Protein AF-A0A4R6BSB8-F1 (afdb_monomer_lite)

Structure (mmCIF, N/CA/C/O backbone):
data_AF-A0A4R6BSB8-F1
#
_entry.id   AF-A0A4R6BSB8-F1
#
loop_
_atom_site.group_PDB
_atom_site.id
_atom_site.type_symbol
_atom_site.label_atom_id
_atom_site.label_alt_id
_atom_site.label_comp_id
_atom_site.label_asym_id
_atom_site.label_entity_id
_atom_site.label_seq_id
_atom_site.pdbx_PDB_ins_code
_atom_site.Cartn_x
_atom_site.Cartn_y
_atom_site.Cartn_z
_atom_site.occupancy
_atom_site.B_iso_or_equiv
_atom_site.auth_seq_id
_atom_site.auth_comp_id
_atom_site.auth_asym_id
_atom_site.auth_atom_id
_atom_site.pdbx_PDB_model_num
ATOM 1 N N . MET A 1 1 ? 9.872 -9.473 -17.776 1.00 53.91 1 MET A N 1
ATOM 2 C CA . MET A 1 1 ? 9.528 -9.246 -16.360 1.00 53.91 1 MET A CA 1
ATOM 3 C C . MET A 1 1 ? 10.491 -10.035 -15.503 1.00 53.91 1 MET A C 1
ATOM 5 O O . MET A 1 1 ? 10.719 -11.202 -15.794 1.00 53.91 1 MET A O 1
ATOM 9 N N . THR A 1 2 ? 11.091 -9.390 -14.511 1.00 65.50 2 THR A N 1
ATOM 10 C CA . THR A 1 2 ? 11.901 -10.048 -13.480 1.00 65.50 2 THR A CA 1
ATOM 11 C C . THR A 1 2 ? 11.009 -10.979 -12.659 1.00 65.50 2 THR A C 1
ATOM 13 O O . THR A 1 2 ? 9.893 -10.599 -12.296 1.00 65.50 2 THR A O 1
ATOM 16 N N . ASN A 1 3 ? 11.467 -12.207 -12.401 1.00 80.31 3 ASN A N 1
ATOM 17 C CA . ASN A 1 3 ? 10.706 -13.201 -11.632 1.00 80.31 3 ASN A CA 1
ATOM 18 C C . ASN A 1 3 ? 10.353 -12.679 -10.229 1.00 80.31 3 ASN A C 1
ATOM 20 O O . ASN A 1 3 ? 9.312 -13.022 -9.675 1.00 80.31 3 ASN A O 1
ATOM 24 N N . GLU A 1 4 ? 11.190 -11.802 -9.681 1.00 88.25 4 GLU A N 1
ATOM 25 C CA . GLU A 1 4 ? 11.044 -11.205 -8.359 1.00 88.25 4 GLU A CA 1
ATOM 26 C C . GLU A 1 4 ? 9.845 -10.253 -8.282 1.00 88.25 4 GLU A C 1
ATOM 28 O O . GLU A 1 4 ? 9.115 -10.270 -7.292 1.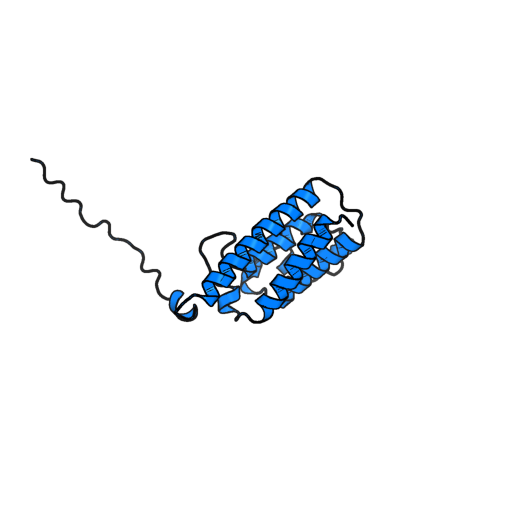00 88.25 4 GLU A O 1
ATOM 33 N N . TYR A 1 5 ? 9.592 -9.461 -9.332 1.00 90.31 5 TYR A N 1
ATOM 34 C CA . TYR A 1 5 ? 8.422 -8.581 -9.352 1.00 90.31 5 TYR A CA 1
ATOM 35 C C . TYR A 1 5 ? 7.121 -9.386 -9.430 1.00 90.31 5 TYR A C 1
ATOM 37 O O . TYR A 1 5 ? 6.155 -9.089 -8.732 1.00 90.31 5 TYR A O 1
ATOM 45 N N . LEU A 1 6 ? 7.097 -10.435 -10.258 1.00 91.25 6 LEU A N 1
ATOM 46 C CA . LEU A 1 6 ? 5.940 -11.330 -10.337 1.00 91.25 6 LEU A CA 1
ATOM 47 C C . LEU A 1 6 ? 5.659 -11.993 -8.988 1.00 91.25 6 LEU A C 1
ATOM 49 O O . LEU A 1 6 ? 4.501 -12.117 -8.596 1.00 91.25 6 LEU A O 1
ATOM 53 N N . TRP A 1 7 ? 6.708 -12.371 -8.258 1.00 93.75 7 TRP A N 1
ATOM 54 C CA . TRP A 1 7 ? 6.554 -12.922 -6.921 1.00 93.75 7 TRP A CA 1
ATOM 55 C C . TRP A 1 7 ? 5.946 -11.905 -5.953 1.00 93.75 7 TRP A C 1
ATOM 57 O O . TRP A 1 7 ? 4.894 -12.181 -5.378 1.00 93.75 7 TRP A O 1
ATOM 67 N N . VAL A 1 8 ? 6.540 -10.717 -5.809 1.00 95.44 8 VAL A N 1
ATOM 68 C CA . VAL A 1 8 ? 6.024 -9.728 -4.849 1.00 95.44 8 VAL A CA 1
ATOM 69 C C . VAL A 1 8 ? 4.608 -9.265 -5.201 1.00 95.44 8 VAL A C 1
ATOM 71 O O . VAL A 1 8 ? 3.775 -9.076 -4.315 1.00 95.44 8 VAL A O 1
ATOM 74 N N . ARG A 1 9 ? 4.293 -9.176 -6.499 1.00 95.62 9 ARG A N 1
ATOM 75 C CA . ARG A 1 9 ? 2.941 -8.908 -6.990 1.00 95.62 9 ARG A CA 1
ATOM 76 C C . ARG A 1 9 ? 1.951 -9.975 -6.523 1.00 95.62 9 ARG A C 1
ATOM 78 O O . ARG A 1 9 ? 0.880 -9.613 -6.047 1.00 95.62 9 ARG A O 1
ATOM 85 N N . ASN A 1 10 ? 2.290 -11.257 -6.655 1.00 96.38 10 ASN A N 1
ATOM 86 C CA . ASN A 1 10 ? 1.408 -12.345 -6.234 1.00 96.38 10 ASN A CA 1
ATOM 87 C C . ASN A 1 10 ? 1.153 -12.310 -4.719 1.00 96.38 10 ASN A C 1
ATOM 89 O O . ASN A 1 10 ? 0.008 -12.456 -4.297 1.00 96.38 10 ASN A O 1
ATOM 93 N N . GLU A 1 11 ? 2.188 -12.066 -3.908 1.00 97.56 11 GLU A N 1
ATOM 94 C CA . GLU A 1 11 ? 2.030 -11.900 -2.453 1.00 97.56 11 GLU A CA 1
ATOM 95 C C . GLU A 1 11 ? 1.108 -10.719 -2.125 1.00 97.56 11 GLU A C 1
ATOM 97 O O . GLU A 1 11 ? 0.197 -10.831 -1.302 1.00 97.56 11 GLU A O 1
ATOM 102 N N . ARG A 1 12 ? 1.287 -9.588 -2.819 1.00 97.88 12 ARG A N 1
ATOM 103 C CA . ARG A 1 12 ? 0.415 -8.424 -2.662 1.00 97.88 12 ARG A CA 1
ATOM 104 C C . ARG A 1 12 ? -1.030 -8.733 -3.048 1.00 97.88 12 ARG A C 1
ATOM 106 O O . ARG A 1 12 ? -1.931 -8.325 -2.327 1.00 97.88 12 ARG A O 1
ATOM 113 N N . GLU A 1 13 ? -1.276 -9.412 -4.165 1.00 97.50 13 GLU A N 1
ATOM 114 C CA . GLU A 1 13 ? -2.636 -9.749 -4.616 1.00 97.50 13 GLU A CA 1
ATOM 115 C C . GLU A 1 13 ? -3.353 -10.661 -3.607 1.00 97.50 13 GLU A C 1
ATOM 117 O O . GLU A 1 13 ? -4.512 -10.416 -3.262 1.00 97.50 13 GLU A O 1
ATOM 122 N N . GLN A 1 14 ? -2.645 -11.647 -3.049 1.00 96.56 14 GLN A N 1
ATOM 123 C CA . GLN A 1 14 ? -3.163 -12.467 -1.952 1.00 96.56 14 GLN A CA 1
ATOM 124 C C . GLN A 1 14 ? -3.483 -11.623 -0.716 1.00 96.56 14 GLN A C 1
ATOM 126 O O . GLN A 1 14 ? -4.558 -11.775 -0.135 1.00 96.56 14 GLN A O 1
ATOM 131 N N . LEU A 1 15 ? -2.595 -10.708 -0.326 1.00 96.94 15 LEU A N 1
ATOM 132 C CA . LEU A 1 15 ? -2.835 -9.816 0.803 1.00 96.94 15 LEU A CA 1
ATOM 133 C C . LEU A 1 15 ? -4.048 -8.902 0.564 1.00 96.94 15 LEU A C 1
ATOM 135 O O . LEU A 1 15 ? -4.924 -8.828 1.420 1.00 96.94 15 LEU A O 1
ATOM 139 N N . LEU A 1 16 ? -4.154 -8.265 -0.606 1.00 97.50 16 LEU A N 1
ATOM 140 C CA . LEU A 1 16 ? -5.287 -7.403 -0.964 1.00 97.50 16 LEU A CA 1
ATOM 141 C C . LEU A 1 16 ? -6.623 -8.154 -0.871 1.00 97.50 16 LEU A C 1
ATOM 143 O O . LEU A 1 16 ? -7.586 -7.608 -0.336 1.00 97.50 16 LEU A O 1
ATOM 147 N N . SER A 1 17 ? -6.672 -9.423 -1.290 1.00 95.94 17 SER A N 1
ATOM 148 C CA . SER A 1 17 ? -7.882 -10.247 -1.150 1.00 95.94 17 SER A CA 1
ATOM 149 C C . SER A 1 17 ? -8.306 -10.490 0.304 1.00 95.94 17 SER A C 1
ATOM 151 O O . SER A 1 17 ? -9.495 -10.623 0.577 1.00 95.94 17 SER A O 1
ATOM 153 N N . LYS A 1 18 ? -7.369 -10.507 1.261 1.00 93.38 18 LYS A N 1
ATOM 154 C CA . LYS A 1 18 ? -7.701 -10.584 2.694 1.00 93.38 18 LYS A CA 1
ATOM 155 C C . LYS A 1 18 ? -8.224 -9.238 3.195 1.00 93.38 18 LYS A C 1
ATOM 157 O O . LYS A 1 18 ? -9.188 -9.177 3.952 1.00 93.38 18 LYS A O 1
ATOM 162 N N . LEU A 1 19 ? -7.590 -8.157 2.743 1.00 95.44 19 LEU A N 1
ATOM 163 C CA . LEU A 1 19 ? -7.870 -6.792 3.183 1.00 95.44 19 LEU A CA 1
ATOM 164 C C . LEU A 1 19 ? -9.221 -6.2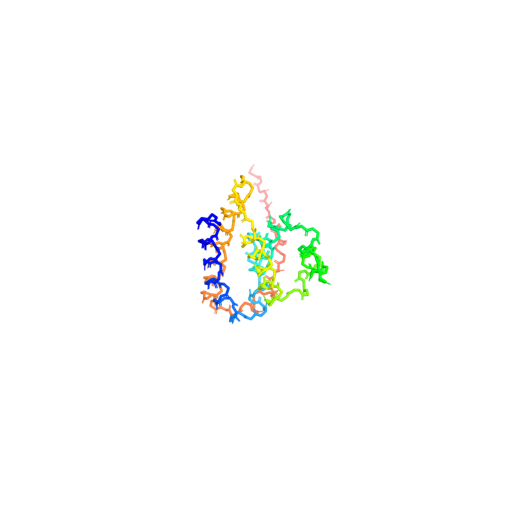49 2.709 1.00 95.44 19 LEU A C 1
ATOM 166 O O . LEU A 1 19 ? -9.772 -5.386 3.384 1.00 95.44 19 LEU A O 1
ATOM 170 N N . GLN A 1 20 ? -9.775 -6.767 1.608 1.00 94.88 20 GLN A N 1
ATOM 171 C CA . GLN A 1 20 ? -11.074 -6.332 1.069 1.00 94.88 20 GLN A CA 1
ATOM 172 C C . GLN A 1 20 ? -12.237 -6.461 2.074 1.00 94.88 20 GLN A C 1
ATOM 174 O O . GLN A 1 20 ? -13.285 -5.848 1.897 1.00 94.88 20 GLN A O 1
ATOM 179 N N . HIS A 1 21 ? -12.075 -7.298 3.103 1.00 90.94 21 HIS A N 1
ATOM 180 C CA . HIS A 1 21 ? -13.093 -7.557 4.120 1.00 90.94 21 HIS A CA 1
ATOM 181 C C . HIS A 1 21 ? -12.957 -6.673 5.363 1.00 90.94 21 HIS A C 1
ATOM 183 O O . HIS A 1 21 ? -13.824 -6.727 6.235 1.00 90.94 21 HIS A O 1
ATOM 189 N N . LEU A 1 22 ? -11.890 -5.876 5.464 1.00 92.75 22 LEU A N 1
ATOM 190 C CA . LEU A 1 22 ? -11.715 -4.952 6.577 1.00 92.75 22 LEU A CA 1
ATOM 191 C C . LEU A 1 22 ? -12.719 -3.804 6.486 1.00 92.75 22 LEU A C 1
ATOM 193 O O . LEU A 1 22 ? -12.988 -3.263 5.413 1.00 92.75 22 LEU A O 1
ATOM 197 N N . SER A 1 23 ? -13.220 -3.370 7.640 1.00 93.44 23 SER A N 1
ATOM 198 C CA . SER A 1 23 ? -13.924 -2.097 7.731 1.00 93.44 23 SER A CA 1
ATOM 199 C C . SER A 1 23 ? -12.979 -0.933 7.425 1.00 93.44 23 SER A C 1
ATOM 201 O O . SER A 1 23 ? -11.764 -1.003 7.634 1.00 93.44 23 SER A O 1
ATOM 203 N N . GLU A 1 24 ? -13.547 0.202 7.022 1.00 91.44 24 GLU A N 1
ATOM 204 C CA . GLU A 1 24 ? -12.775 1.429 6.821 1.00 91.44 24 GLU A CA 1
ATOM 205 C C . GLU A 1 24 ? -11.990 1.825 8.085 1.00 91.44 24 GLU A C 1
ATOM 207 O O . GLU A 1 24 ? -10.850 2.279 7.998 1.00 91.44 24 GLU A O 1
ATOM 212 N N . SER A 1 25 ? -12.556 1.595 9.274 1.00 91.50 25 SER A N 1
ATOM 213 C CA . SER A 1 25 ? -11.885 1.892 10.543 1.00 91.50 25 SER A CA 1
ATOM 214 C C . SER A 1 25 ? -10.637 1.035 10.780 1.00 91.50 25 SER A C 1
ATOM 216 O O . SER A 1 25 ? -9.625 1.550 11.251 1.00 91.50 25 SER A O 1
ATOM 218 N N . GLU A 1 26 ? -10.679 -0.246 10.411 1.00 94.06 26 GLU A N 1
ATOM 219 C CA . GLU A 1 26 ? -9.553 -1.180 10.521 1.00 94.06 26 GLU A CA 1
ATOM 220 C C . GLU A 1 26 ? -8.478 -0.865 9.486 1.00 94.06 26 GLU A C 1
ATOM 222 O O . GLU A 1 26 ? -7.292 -0.798 9.812 1.00 94.06 26 GLU A O 1
ATOM 227 N N . PHE A 1 27 ? -8.893 -0.577 8.253 1.00 95.12 27 PHE A N 1
ATOM 228 C CA . PHE A 1 27 ? -7.988 -0.212 7.169 1.00 95.12 27 PHE A CA 1
ATOM 229 C C . PHE A 1 27 ? -7.206 1.081 7.464 1.00 95.12 27 PHE A C 1
ATOM 231 O O . PHE A 1 27 ? -6.026 1.212 7.112 1.00 95.12 27 PHE A O 1
ATOM 238 N N . ASN A 1 28 ? -7.851 2.019 8.166 1.00 94.62 28 ASN A N 1
ATOM 239 C CA . ASN A 1 28 ? -7.286 3.301 8.584 1.00 94.62 28 ASN A CA 1
ATOM 240 C C . ASN A 1 28 ? -6.673 3.300 9.990 1.00 94.62 28 ASN A C 1
ATOM 242 O O . ASN A 1 28 ? -6.126 4.326 10.406 1.00 94.62 28 ASN A O 1
ATOM 246 N N . TYR A 1 29 ? -6.749 2.193 10.731 1.00 93.19 29 TYR A N 1
ATOM 247 C CA . TYR A 1 29 ? -6.307 2.162 12.120 1.00 93.19 29 TYR A CA 1
ATOM 248 C C . TYR A 1 29 ? -4.824 2.535 12.239 1.00 93.19 29 TYR A C 1
ATOM 250 O O . TYR A 1 29 ? -3.980 2.042 11.491 1.00 93.19 29 TYR A O 1
ATOM 258 N N . ASN A 1 30 ? -4.501 3.416 13.189 1.00 94.06 30 ASN A N 1
ATOM 259 C CA . ASN A 1 30 ? -3.127 3.834 13.437 1.00 94.06 30 ASN A CA 1
ATOM 260 C C . ASN A 1 30 ? -2.452 2.901 14.453 1.00 94.06 30 ASN A C 1
ATOM 262 O O . ASN A 1 30 ? -2.676 3.009 15.659 1.00 94.06 30 ASN A O 1
ATOM 266 N N . PHE A 1 31 ? -1.581 2.027 13.961 1.00 91.06 31 PHE A N 1
ATOM 267 C CA . PHE A 1 31 ? -0.823 1.056 14.747 1.00 91.06 31 PHE A CA 1
ATOM 268 C C . PHE A 1 31 ? 0.406 1.652 15.452 1.00 91.06 31 PHE A C 1
ATOM 270 O O . PHE A 1 31 ? 0.998 0.996 16.306 1.00 91.06 31 PHE A O 1
ATOM 277 N N . GLY A 1 32 ? 0.813 2.883 15.119 1.00 88.00 32 GLY A N 1
ATOM 278 C CA . GLY A 1 32 ? 1.977 3.543 15.723 1.00 88.00 32 GLY A CA 1
ATOM 279 C C . GLY A 1 32 ? 3.341 3.044 15.228 1.00 88.00 32 GLY A C 1
ATOM 280 O O . GLY A 1 32 ? 4.364 3.444 15.780 1.00 88.00 32 GLY A O 1
ATOM 281 N N . PHE A 1 33 ? 3.375 2.209 14.187 1.00 87.94 33 PHE A N 1
ATOM 282 C CA . PHE A 1 33 ? 4.594 1.775 13.501 1.00 87.94 33 PHE A CA 1
ATOM 283 C C . PHE A 1 33 ? 4.388 1.736 11.980 1.00 87.94 33 PHE A C 1
ATOM 285 O O . PHE A 1 33 ? 3.273 1.914 11.486 1.00 87.94 33 PHE A O 1
ATOM 292 N N . SER A 1 34 ? 5.472 1.501 11.229 1.00 85.62 34 SER A N 1
ATOM 293 C CA . SER A 1 34 ? 5.475 1.573 9.759 1.00 85.62 34 SER A CA 1
ATOM 294 C C . SER A 1 34 ? 4.947 2.935 9.267 1.00 85.62 34 SER A C 1
ATOM 296 O O . SER A 1 34 ? 5.346 3.964 9.810 1.00 85.62 34 SER A O 1
ATOM 298 N N . GLN A 1 35 ? 4.061 2.962 8.268 1.00 89.44 35 GLN A N 1
ATOM 299 C CA . GLN A 1 35 ? 3.417 4.174 7.749 1.00 89.44 35 GLN A CA 1
ATOM 300 C C . GLN A 1 35 ? 2.155 4.572 8.537 1.00 89.44 35 GLN A C 1
ATOM 302 O O . GLN A 1 35 ? 1.368 5.403 8.082 1.00 89.44 35 GLN A O 1
ATOM 307 N N . GLY A 1 36 ? 1.940 3.982 9.715 1.00 91.19 36 GLY A N 1
ATOM 308 C CA . GLY A 1 36 ? 0.818 4.272 10.603 1.00 91.19 36 GLY A CA 1
ATOM 309 C C . GLY A 1 36 ? -0.359 3.322 10.415 1.00 91.19 36 GLY A C 1
ATOM 310 O O . GLY A 1 36 ? -0.794 2.736 11.397 1.00 91.19 36 GLY A O 1
ATOM 311 N N . SER A 1 37 ? -0.848 3.130 9.189 1.00 95.81 37 SER A N 1
ATOM 312 C CA . SER A 1 37 ? -2.001 2.265 8.886 1.00 95.81 37 SER A CA 1
ATOM 313 C C . SER A 1 37 ? -1.736 1.318 7.720 1.00 95.81 37 SER A C 1
ATOM 315 O O . SER A 1 37 ? -0.777 1.509 6.962 1.00 95.81 37 SER A O 1
ATOM 317 N N . ILE A 1 38 ? -2.610 0.321 7.542 1.00 97.12 38 ILE A N 1
ATOM 318 C CA . ILE A 1 38 ? -2.568 -0.580 6.382 1.00 97.12 38 ILE A CA 1
ATOM 319 C C . ILE A 1 38 ? -2.701 0.241 5.094 1.00 97.12 38 ILE A C 1
ATOM 321 O O . ILE A 1 38 ? -1.861 0.116 4.201 1.00 97.12 38 ILE A O 1
ATOM 325 N N . LYS A 1 39 ? -3.685 1.151 5.035 1.00 96.56 39 LYS A N 1
ATOM 326 C CA . LYS A 1 39 ? -3.900 2.037 3.882 1.00 96.56 39 LYS A CA 1
ATOM 327 C C . LYS A 1 39 ? -2.657 2.843 3.514 1.00 96.56 39 LYS A C 1
ATOM 329 O O . LYS A 1 39 ? -2.198 2.809 2.375 1.00 96.56 39 LYS A O 1
ATOM 334 N N . SER A 1 40 ? -2.093 3.550 4.492 1.00 95.69 40 SER A N 1
ATOM 335 C CA . SER A 1 40 ? -0.908 4.391 4.293 1.00 95.69 40 SER A CA 1
ATOM 336 C C . SER A 1 40 ? 0.301 3.561 3.845 1.00 95.69 40 SER A C 1
ATOM 338 O O . SER A 1 40 ? 1.060 3.974 2.968 1.00 95.69 40 SER A O 1
ATOM 340 N N . THR A 1 41 ? 0.444 2.346 4.386 1.00 97.12 41 THR A N 1
ATOM 341 C CA . THR A 1 41 ? 1.516 1.422 3.997 1.00 97.12 41 THR A CA 1
ATOM 342 C C . THR A 1 41 ? 1.371 0.985 2.541 1.00 97.12 41 THR A C 1
ATOM 344 O O . THR A 1 41 ? 2.332 1.098 1.785 1.00 97.12 41 THR A O 1
ATOM 347 N N . LEU A 1 42 ? 0.176 0.570 2.110 1.00 97.19 42 LEU A N 1
ATOM 348 C CA . LEU A 1 42 ? -0.081 0.171 0.722 1.00 97.19 42 LEU A CA 1
ATOM 349 C C . LEU A 1 42 ? 0.131 1.318 -0.273 1.00 97.19 42 LEU A C 1
ATOM 351 O O . LEU A 1 42 ? 0.807 1.134 -1.284 1.00 97.19 42 LEU A O 1
ATOM 355 N N . LEU A 1 43 ? -0.379 2.513 0.032 1.00 94.75 43 LEU A N 1
ATOM 356 C CA . LEU A 1 43 ? -0.172 3.693 -0.812 1.00 94.75 43 LEU A CA 1
ATOM 357 C C . LEU A 1 43 ? 1.311 4.068 -0.907 1.00 94.75 43 LEU A C 1
ATOM 359 O O . LEU A 1 43 ? 1.793 4.416 -1.983 1.00 94.75 43 LEU A O 1
ATOM 363 N N . SER A 1 44 ? 2.064 3.938 0.190 1.00 94.38 44 SER A N 1
ATOM 364 C CA . SER A 1 44 ? 3.513 4.142 0.185 1.00 94.38 44 SER A CA 1
ATOM 365 C C . SER A 1 44 ? 4.247 3.136 -0.703 1.00 94.38 44 SER A C 1
ATOM 367 O O . SER A 1 44 ? 5.210 3.526 -1.365 1.00 94.38 44 SER A O 1
ATOM 369 N N . ILE A 1 45 ? 3.827 1.866 -0.722 1.00 95.12 45 ILE A N 1
ATOM 370 C CA . ILE A 1 45 ? 4.389 0.857 -1.632 1.00 95.12 45 ILE A CA 1
ATOM 371 C C . ILE A 1 45 ? 4.121 1.273 -3.081 1.00 95.12 45 ILE A C 1
ATOM 373 O O . ILE A 1 45 ? 5.063 1.391 -3.860 1.00 95.12 45 ILE A O 1
ATOM 377 N N . ALA A 1 46 ? 2.858 1.523 -3.443 1.00 92.50 46 ALA A N 1
ATOM 378 C CA . ALA A 1 46 ? 2.483 1.866 -4.816 1.00 92.50 46 ALA A CA 1
ATOM 379 C C . ALA A 1 46 ? 3.214 3.128 -5.306 1.00 92.50 46 ALA A C 1
ATOM 381 O O . ALA A 1 46 ? 3.778 3.150 -6.402 1.00 92.50 46 ALA A O 1
ATOM 382 N N . HIS A 1 47 ? 3.295 4.147 -4.448 1.00 90.38 47 HIS A N 1
ATOM 383 C CA . HIS A 1 47 ? 3.986 5.399 -4.737 1.00 90.38 47 HIS A CA 1
ATOM 384 C C . HIS A 1 47 ? 5.495 5.226 -4.971 1.00 90.38 47 HIS A C 1
ATOM 386 O O . HIS A 1 47 ? 6.072 5.955 -5.774 1.00 90.38 47 HIS A O 1
ATOM 392 N N . ALA A 1 48 ? 6.152 4.247 -4.336 1.00 90.69 48 ALA A N 1
ATOM 393 C CA . ALA A 1 48 ? 7.582 3.995 -4.552 1.00 90.69 48 ALA A CA 1
ATOM 394 C C . ALA A 1 48 ? 7.910 3.618 -6.012 1.00 90.69 48 ALA A C 1
ATOM 396 O O . ALA A 1 48 ? 9.025 3.860 -6.484 1.00 90.69 48 ALA A O 1
ATOM 397 N N . TYR A 1 49 ? 6.934 3.069 -6.738 1.00 87.88 49 TYR A N 1
ATOM 398 C CA . TYR A 1 49 ? 7.038 2.733 -8.157 1.00 87.88 49 TYR A CA 1
ATOM 399 C C . TYR A 1 49 ? 6.618 3.881 -9.092 1.00 87.88 49 TYR A C 1
ATOM 401 O O . TYR A 1 49 ? 6.866 3.827 -10.294 1.00 87.88 49 TYR A O 1
ATOM 409 N N . GLN A 1 50 ? 6.030 4.960 -8.565 1.00 81.50 50 GLN A N 1
ATOM 410 C CA . GLN A 1 50 ? 5.454 6.040 -9.373 1.00 81.50 50 GLN A CA 1
ATOM 411 C C . GLN A 1 50 ? 6.488 6.742 -10.272 1.00 81.50 50 GLN A C 1
ATOM 413 O O . GLN A 1 50 ? 6.170 7.195 -11.368 1.00 81.50 50 GLN A O 1
ATOM 418 N N . GLU A 1 51 ? 7.751 6.817 -9.850 1.00 74.44 51 GLU A N 1
ATOM 419 C CA . GLU A 1 51 ? 8.821 7.427 -10.651 1.00 74.44 51 GLU A CA 1
ATOM 420 C C . GLU A 1 51 ? 9.135 6.661 -11.954 1.00 74.44 51 GLU A C 1
ATOM 422 O O . GLU A 1 51 ? 9.856 7.179 -12.802 1.00 74.44 51 GLU A O 1
ATOM 427 N N . GLN A 1 52 ? 8.621 5.438 -12.131 1.00 72.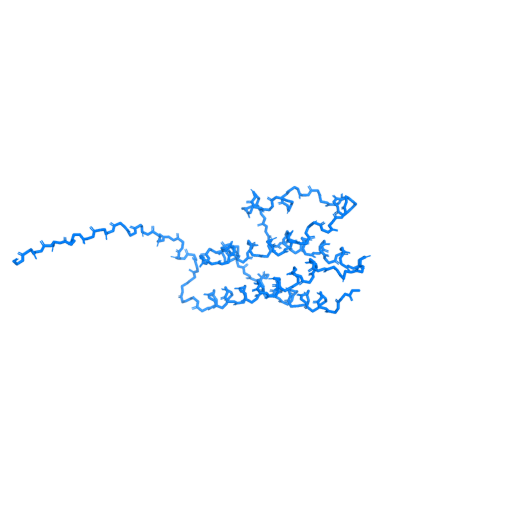81 52 GLN A N 1
ATOM 428 C CA . GLN A 1 52 ? 8.766 4.657 -13.369 1.00 72.81 52 GLN A CA 1
ATOM 429 C C . GLN A 1 52 ? 7.659 4.949 -14.392 1.00 72.81 52 GLN A C 1
ATOM 431 O O . GLN A 1 52 ? 7.733 4.467 -15.529 1.00 72.81 52 GLN A O 1
ATOM 436 N N . PHE A 1 53 ? 6.642 5.712 -13.990 1.00 72.25 53 PHE A N 1
ATOM 437 C CA . PHE A 1 53 ? 5.535 6.100 -14.850 1.00 72.25 53 PHE A CA 1
ATOM 438 C C . PHE A 1 53 ? 6.040 7.133 -15.864 1.00 72.25 53 PHE A C 1
ATOM 440 O O . PHE A 1 53 ? 6.618 8.159 -15.498 1.00 72.25 53 PHE A O 1
ATOM 447 N N . GLU A 1 54 ? 5.838 6.870 -17.148 1.00 66.31 54 GLU A N 1
ATOM 448 C CA . GLU A 1 54 ? 6.021 7.856 -18.211 1.00 66.31 54 GLU A CA 1
ATOM 449 C C . GLU A 1 54 ? 4.866 8.859 -18.224 1.00 66.31 54 GLU A C 1
ATOM 451 O O . GLU A 1 54 ? 3.786 8.582 -17.715 1.00 66.31 54 GLU A O 1
ATOM 456 N N . GLN A 1 55 ? 5.051 10.027 -18.853 1.00 62.75 55 GLN A N 1
ATOM 457 C CA . GLN A 1 55 ? 3.965 11.008 -19.045 1.00 62.75 55 GLN A CA 1
ATOM 458 C C . GLN A 1 55 ? 2.704 10.393 -19.673 1.00 62.75 55 GLN A C 1
ATOM 460 O O . GLN A 1 55 ? 1.593 10.801 -19.348 1.00 62.75 55 GLN A O 1
ATOM 465 N N . THR A 1 56 ? 2.874 9.390 -20.532 1.00 61.50 56 THR A N 1
ATOM 466 C CA . THR A 1 56 ? 1.804 8.588 -21.136 1.00 61.50 56 THR A CA 1
ATOM 467 C C . THR A 1 56 ? 1.077 7.700 -20.122 1.00 61.50 56 THR A C 1
ATOM 469 O O . THR A 1 56 ? -0.141 7.566 -20.204 1.00 61.50 56 THR A O 1
ATOM 472 N N . ASP A 1 57 ? 1.777 7.184 -19.109 1.00 61.28 57 ASP A N 1
ATOM 473 C CA . ASP A 1 57 ? 1.190 6.437 -17.986 1.00 61.28 57 ASP A CA 1
ATOM 474 C C . ASP A 1 57 ? 0.379 7.359 -17.053 1.00 61.28 57 ASP A C 1
ATOM 476 O O . ASP A 1 57 ? -0.566 6.919 -16.391 1.00 61.28 57 ASP A O 1
ATOM 480 N N . TYR A 1 58 ? 0.685 8.665 -17.064 1.00 57.94 58 TYR A N 1
ATOM 481 C CA . TYR A 1 58 ? -0.135 9.706 -16.436 1.00 57.94 58 TYR A CA 1
ATOM 482 C C . TYR A 1 58 ? -1.340 10.143 -17.292 1.00 57.94 58 TYR A C 1
ATOM 484 O O . TYR A 1 58 ? -2.218 10.817 -16.760 1.00 57.94 58 TYR A O 1
ATOM 492 N N . GLN A 1 59 ? -1.428 9.698 -18.557 1.00 52.56 59 GLN A N 1
ATOM 493 C CA . GLN A 1 59 ? -2.595 9.750 -19.466 1.00 52.56 59 GLN A CA 1
ATOM 494 C C . GLN A 1 59 ? -3.943 9.610 -18.759 1.00 52.56 59 GLN A C 1
ATOM 496 O O . GLN A 1 59 ? -4.886 10.377 -18.934 1.00 52.56 59 GLN A O 1
ATOM 501 N N . ASN A 1 60 ? -3.977 8.585 -17.913 1.00 51.34 60 ASN A N 1
ATOM 502 C CA . ASN A 1 60 ? -5.156 8.153 -17.190 1.00 51.34 60 ASN A CA 1
ATOM 503 C C . ASN A 1 60 ? -5.085 8.510 -15.701 1.00 51.34 60 ASN A C 1
ATOM 505 O O . ASN A 1 60 ? -5.993 8.124 -14.972 1.00 51.34 60 ASN A O 1
ATOM 509 N N . LEU A 1 61 ? -4.022 9.165 -15.202 1.00 53.09 61 LEU A N 1
ATOM 510 C CA . LEU A 1 61 ? -3.998 9.732 -13.843 1.00 53.09 61 LEU A CA 1
ATOM 511 C C . LEU A 1 61 ? -4.844 11.009 -13.855 1.00 53.09 61 LEU A C 1
ATOM 513 O O . LEU A 1 61 ? -4.351 12.129 -13.744 1.00 53.09 61 LEU A O 1
ATOM 517 N N . HIS A 1 62 ? -6.149 10.821 -14.016 1.00 50.12 62 HIS A N 1
ATOM 518 C CA . HIS A 1 62 ? -7.106 11.887 -13.778 1.00 50.12 62 HIS A CA 1
ATOM 519 C C . HIS A 1 62 ? -7.295 12.167 -12.289 1.00 50.12 62 HIS A C 1
ATOM 521 O O . HIS A 1 62 ? -7.902 13.182 -11.954 1.00 50.12 62 HIS A O 1
ATOM 527 N N . ASP A 1 63 ? -6.732 11.330 -11.411 1.00 61.19 63 ASP A N 1
ATOM 528 C CA . ASP A 1 63 ? -6.805 11.561 -9.984 1.00 61.19 63 ASP A CA 1
ATOM 529 C C . ASP A 1 63 ? -5.484 12.088 -9.412 1.00 61.19 63 ASP A C 1
ATOM 531 O O . ASP A 1 63 ? -4.513 11.363 -9.166 1.00 61.19 63 ASP A O 1
ATOM 535 N N . SER A 1 64 ? -5.453 13.404 -9.199 1.00 63.00 64 SER A N 1
ATOM 536 C CA . SER A 1 64 ? -4.392 14.089 -8.460 1.00 63.00 64 SER A CA 1
ATOM 537 C C . SER A 1 64 ? -4.185 13.508 -7.060 1.00 63.00 64 SER A C 1
ATOM 539 O O . SER A 1 64 ? -3.095 13.669 -6.505 1.00 63.00 64 SER A O 1
ATOM 541 N N . SER A 1 65 ? -5.195 12.816 -6.515 1.00 64.88 65 SER A N 1
ATOM 542 C CA . SER A 1 65 ? -5.140 12.193 -5.198 1.00 64.88 65 SER A CA 1
ATOM 543 C C . SER A 1 65 ? -4.007 11.171 -5.090 1.00 64.88 65 SER A C 1
ATOM 545 O O . SER A 1 65 ? -3.230 11.239 -4.146 1.00 64.88 65 SER A O 1
ATOM 547 N N . LEU A 1 66 ? -3.812 10.300 -6.085 1.00 73.62 66 LEU A N 1
ATOM 548 C CA . LEU A 1 66 ? -2.801 9.233 -6.047 1.00 73.62 66 LEU A CA 1
ATOM 549 C C . LEU A 1 66 ? -1.367 9.759 -6.204 1.00 73.62 66 LEU A C 1
ATOM 551 O O . LEU A 1 66 ? -0.418 9.195 -5.648 1.00 73.62 66 LEU A O 1
ATOM 555 N N . LYS A 1 67 ? -1.202 10.865 -6.939 1.00 74.69 67 LYS A N 1
ATOM 556 C CA . LYS A 1 67 ? 0.097 11.524 -7.149 1.00 74.69 67 LYS A CA 1
ATOM 557 C C . LYS A 1 67 ? 0.621 12.184 -5.873 1.00 74.69 67 LYS A C 1
ATOM 559 O O . LYS A 1 67 ? 1.831 12.245 -5.670 1.00 74.69 67 LYS A O 1
ATOM 564 N N . ASP A 1 68 ? -0.283 12.672 -5.029 1.00 81.75 68 ASP A N 1
ATOM 565 C CA . ASP A 1 68 ? 0.027 13.276 -3.734 1.00 81.75 68 ASP A CA 1
ATOM 566 C C . ASP A 1 68 ? -0.798 12.607 -2.629 1.00 81.75 68 ASP A C 1
ATOM 568 O O . ASP A 1 68 ? -1.487 13.263 -1.844 1.00 81.75 68 ASP A O 1
ATOM 572 N N . TYR A 1 69 ? -0.738 11.270 -2.577 1.00 86.56 69 TYR A N 1
ATOM 573 C CA . TYR A 1 69 ? -1.602 10.458 -1.708 1.00 86.56 69 TYR A CA 1
ATOM 574 C C . TYR A 1 69 ? -1.539 10.881 -0.242 1.00 86.56 69 TYR A C 1
ATOM 576 O O . TYR A 1 69 ? -2.507 10.725 0.492 1.00 86.56 69 TYR A O 1
ATOM 584 N N . LYS A 1 70 ? -0.413 11.455 0.198 1.00 87.38 70 LYS A N 1
ATOM 585 C CA . LYS A 1 70 ? -0.248 11.953 1.565 1.00 87.38 70 LYS A CA 1
ATOM 586 C C . LYS A 1 70 ? -1.195 13.107 1.890 1.00 87.38 70 LYS A C 1
ATOM 588 O O . LYS A 1 70 ? -1.620 13.210 3.034 1.00 87.38 70 LYS A O 1
ATOM 593 N N . LYS A 1 71 ? -1.529 13.962 0.918 1.00 87.38 71 LYS A N 1
ATOM 594 C CA . LYS A 1 71 ? -2.503 15.056 1.091 1.00 87.38 71 LYS A CA 1
ATOM 595 C C . LYS A 1 71 ? -3.950 14.604 0.961 1.00 87.38 71 LYS A C 1
ATOM 597 O O . LYS A 1 71 ? -4.844 15.308 1.413 1.00 87.38 71 LYS A O 1
ATOM 602 N N . HIS A 1 72 ? -4.163 13.453 0.340 1.00 86.81 72 HIS A N 1
ATOM 603 C CA . HIS A 1 72 ? -5.482 12.905 0.048 1.00 86.81 72 HIS A CA 1
ATOM 604 C C . HIS A 1 72 ? -5.747 11.611 0.816 1.00 86.81 72 HIS A C 1
ATOM 606 O O . HIS A 1 72 ? -6.663 10.866 0.477 1.00 86.81 72 HIS A O 1
ATOM 612 N N . LEU A 1 73 ? -4.958 11.334 1.862 1.00 87.62 73 LEU A N 1
ATOM 613 C CA . LEU A 1 73 ? -5.039 10.078 2.595 1.00 87.62 73 LEU A CA 1
ATOM 614 C C . LEU A 1 73 ? -6.461 9.859 3.107 1.00 87.62 73 LEU A C 1
ATOM 616 O O . LEU A 1 73 ? -6.962 8.751 3.027 1.00 87.62 73 LEU A O 1
ATOM 620 N N . ASP A 1 74 ? -7.128 10.910 3.562 1.00 87.50 74 ASP A N 1
ATOM 621 C CA . ASP A 1 74 ? -8.457 10.857 4.169 1.00 87.50 74 ASP A CA 1
ATOM 622 C C . ASP A 1 74 ? -9.561 10.510 3.156 1.00 87.50 74 ASP A C 1
ATOM 624 O O . ASP A 1 74 ? -10.574 9.935 3.535 1.00 87.50 74 ASP A O 1
ATOM 628 N N . THR A 1 75 ? -9.362 10.840 1.876 1.00 88.19 75 THR A N 1
ATOM 629 C CA . THR A 1 75 ? -10.352 10.629 0.806 1.00 88.19 75 THR A CA 1
ATOM 630 C C . THR A 1 75 ? -10.138 9.332 0.038 1.00 88.19 75 THR A C 1
ATOM 632 O O . THR A 1 75 ? -11.058 8.866 -0.623 1.00 88.19 75 THR A O 1
ATOM 635 N N . LEU A 1 76 ? -8.932 8.763 0.113 1.00 90.19 76 LEU A N 1
ATOM 636 C CA . LEU A 1 76 ? -8.580 7.525 -0.572 1.00 90.19 76 LEU A CA 1
ATOM 637 C C . LEU A 1 76 ? -9.177 6.306 0.140 1.00 90.19 76 LEU A C 1
ATOM 639 O O . LEU A 1 76 ? -9.047 6.157 1.364 1.00 90.19 76 LEU A O 1
ATOM 643 N N . ASN A 1 77 ? -9.775 5.414 -0.638 1.00 92.00 77 ASN A N 1
ATOM 644 C CA . ASN A 1 77 ? -10.395 4.171 -0.198 1.00 92.00 77 ASN A CA 1
ATOM 645 C C . ASN A 1 77 ? -9.609 2.936 -0.694 1.00 92.00 77 ASN A C 1
ATOM 647 O O . ASN A 1 77 ? -8.489 3.037 -1.197 1.00 92.00 77 ASN A O 1
ATOM 651 N N . PHE A 1 78 ? -10.164 1.744 -0.468 1.00 94.62 78 PHE A N 1
ATOM 652 C CA . PHE A 1 78 ? -9.534 0.487 -0.872 1.00 94.62 78 PHE A CA 1
ATOM 653 C C . PHE A 1 78 ? -9.456 0.320 -2.399 1.00 94.62 78 PHE A C 1
ATOM 655 O O . PHE A 1 78 ? -8.425 -0.122 -2.908 1.00 94.62 78 PHE A O 1
ATOM 662 N N . ASP A 1 79 ? -10.498 0.712 -3.130 1.00 92.75 79 ASP A N 1
ATOM 663 C CA . ASP A 1 79 ? -10.539 0.611 -4.590 1.00 92.75 79 ASP A CA 1
ATOM 664 C C . ASP A 1 79 ? -9.473 1.505 -5.233 1.00 92.75 79 ASP A C 1
ATOM 666 O O . ASP A 1 79 ? -8.782 1.066 -6.153 1.00 92.75 79 ASP A O 1
ATOM 670 N N . ASP A 1 80 ? -9.239 2.699 -4.680 1.00 91.38 80 ASP A N 1
ATOM 671 C CA . ASP A 1 80 ? -8.172 3.598 -5.137 1.00 91.38 80 ASP A CA 1
ATOM 672 C C . ASP A 1 80 ? -6.781 2.957 -4.980 1.00 91.38 80 ASP A C 1
ATOM 674 O O . ASP A 1 80 ? -5.900 3.106 -5.832 1.00 91.38 80 ASP A O 1
ATOM 678 N N . VAL A 1 81 ? -6.570 2.198 -3.898 1.00 93.81 81 VAL A N 1
ATOM 679 C CA . VAL A 1 81 ? -5.328 1.442 -3.669 1.00 93.81 81 VAL A CA 1
ATOM 680 C C . VAL A 1 81 ? -5.164 0.334 -4.709 1.00 93.81 81 VAL A C 1
ATOM 682 O O . VAL A 1 81 ? -4.076 0.176 -5.274 1.00 93.81 81 VAL A O 1
ATOM 685 N N . VAL A 1 82 ? -6.230 -0.422 -4.984 1.00 94.44 82 VAL A N 1
ATOM 686 C CA . VAL A 1 82 ? -6.229 -1.472 -6.014 1.00 94.44 82 VAL A CA 1
ATOM 687 C C . VAL A 1 82 ? -5.944 -0.869 -7.389 1.00 94.44 82 VAL A C 1
ATOM 689 O O . VAL A 1 82 ? -5.099 -1.382 -8.127 1.00 94.44 82 VAL A O 1
ATOM 692 N N . GLU A 1 83 ? -6.583 0.252 -7.721 1.00 89.81 83 GLU A N 1
ATOM 693 C CA . GLU A 1 83 ? -6.354 0.966 -8.972 1.00 89.81 83 GLU A CA 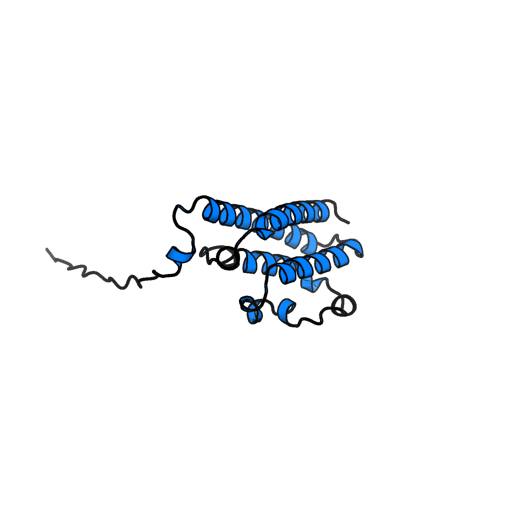1
ATOM 694 C C . GLU A 1 83 ? -4.896 1.425 -9.101 1.00 89.81 83 GLU A C 1
ATOM 696 O O . GLU A 1 83 ? -4.275 1.243 -10.155 1.00 89.81 83 GLU A O 1
ATOM 701 N N . TYR A 1 84 ? -4.306 1.951 -8.024 1.00 89.94 84 TYR A N 1
ATOM 702 C CA . TYR A 1 84 ? -2.902 2.351 -8.021 1.00 89.94 84 TYR A CA 1
ATOM 703 C C . TYR A 1 84 ? -1.991 1.159 -8.349 1.00 89.94 84 TYR A C 1
ATOM 705 O O . TYR A 1 84 ? -1.137 1.244 -9.235 1.00 89.94 84 TYR A O 1
ATOM 713 N N . PHE A 1 85 ? -2.205 0.007 -7.716 1.00 93.06 85 PHE A N 1
ATOM 714 C CA . PHE A 1 85 ? -1.407 -1.183 -8.006 1.00 93.06 85 PHE A CA 1
ATOM 715 C C . PHE A 1 85 ? -1.633 -1.753 -9.405 1.00 93.06 85 PHE A C 1
ATOM 717 O O . PHE A 1 85 ? -0.677 -2.236 -10.014 1.00 93.06 85 PHE A O 1
ATOM 724 N N . ASN A 1 86 ? -2.840 -1.642 -9.961 1.00 90.81 86 ASN A N 1
ATOM 725 C CA . ASN A 1 86 ? -3.096 -1.999 -11.357 1.00 90.81 86 ASN A CA 1
ATOM 726 C C . ASN A 1 86 ? -2.252 -1.152 -12.318 1.00 90.81 86 ASN A C 1
ATOM 728 O O . ASN A 1 86 ? -1.715 -1.673 -13.296 1.00 90.81 86 ASN A O 1
ATOM 732 N N . ARG A 1 87 ? -2.050 0.134 -12.014 1.00 85.94 87 ARG A N 1
ATOM 733 C CA . ARG A 1 87 ? -1.165 1.008 -12.801 1.00 85.94 87 ARG A CA 1
ATOM 734 C C . ARG A 1 87 ? 0.293 0.584 -12.688 1.00 85.94 87 ARG A C 1
ATOM 736 O O . ARG A 1 87 ? 0.960 0.465 -13.713 1.00 85.94 87 ARG A O 1
ATOM 743 N N . VAL A 1 88 ? 0.767 0.282 -11.476 1.00 88.69 88 VAL A N 1
ATOM 744 C CA . VAL A 1 88 ? 2.122 -0.263 -11.278 1.00 88.69 88 VAL A CA 1
ATOM 745 C C . VAL A 1 88 ? 2.302 -1.544 -12.100 1.00 88.69 88 VAL A C 1
ATOM 747 O O . VAL A 1 88 ? 3.266 -1.660 -12.854 1.00 88.69 88 VAL A O 1
ATOM 750 N N . ASN A 1 89 ? 1.342 -2.469 -12.032 1.00 89.81 89 ASN A N 1
ATOM 751 C CA . ASN A 1 89 ? 1.370 -3.720 -12.789 1.00 89.81 89 ASN A CA 1
ATOM 752 C C . ASN A 1 89 ? 1.471 -3.485 -14.302 1.00 89.81 89 ASN A C 1
ATOM 754 O O . ASN A 1 89 ? 2.244 -4.167 -14.973 1.00 89.81 89 ASN A O 1
ATOM 758 N N . ASN A 1 90 ? 0.727 -2.516 -14.840 1.00 85.88 90 ASN A N 1
ATOM 759 C CA . ASN A 1 90 ? 0.751 -2.195 -16.268 1.00 85.88 90 ASN A CA 1
ATOM 760 C C . ASN A 1 90 ? 2.124 -1.680 -16.725 1.00 85.88 90 ASN A C 1
ATOM 762 O O . ASN A 1 90 ? 2.604 -2.082 -17.785 1.00 85.88 90 ASN A O 1
ATOM 766 N N . VAL A 1 91 ? 2.785 -0.851 -15.912 1.00 81.00 91 VAL A N 1
ATOM 767 C CA . VAL A 1 91 ? 4.131 -0.331 -16.211 1.00 81.00 91 VAL A CA 1
ATOM 768 C C . VAL A 1 91 ? 5.178 -1.445 -16.198 1.00 81.00 91 VAL A C 1
ATOM 770 O O . VAL A 1 91 ? 6.048 -1.497 -17.066 1.00 81.00 91 VAL A O 1
ATOM 773 N N . PHE A 1 92 ? 5.080 -2.383 -15.257 1.00 81.75 92 PHE A N 1
ATOM 774 C CA . PHE A 1 92 ? 5.973 -3.544 -15.212 1.00 81.75 92 PHE A CA 1
ATOM 775 C C . PHE A 1 92 ? 5.661 -4.592 -16.289 1.00 81.75 92 PHE A C 1
ATOM 777 O O . PHE A 1 92 ? 6.555 -5.334 -16.696 1.00 81.75 92 PHE A O 1
ATOM 784 N N . ALA A 1 93 ? 4.423 -4.648 -16.789 1.00 80.00 93 ALA A N 1
ATOM 785 C CA . ALA A 1 93 ? 4.061 -5.520 -17.902 1.00 80.00 93 ALA A CA 1
ATOM 786 C C . ALA A 1 93 ? 4.665 -5.048 -19.235 1.00 80.00 93 ALA A C 1
ATOM 788 O O . ALA A 1 93 ? 5.025 -5.879 -20.070 1.00 80.00 93 ALA A O 1
ATOM 789 N N . SER A 1 94 ? 4.799 -3.732 -19.425 1.00 71.88 94 SER A N 1
ATOM 790 C CA . SER A 1 94 ? 5.301 -3.120 -20.660 1.00 71.88 94 SER A CA 1
ATOM 791 C C . SER A 1 94 ? 6.821 -2.906 -20.690 1.00 71.88 94 SER A C 1
ATOM 793 O O . SER A 1 94 ? 7.375 -2.680 -21.767 1.00 71.88 94 SER A O 1
ATOM 795 N N . LYS A 1 95 ? 7.521 -3.011 -19.547 1.00 69.69 95 LYS A N 1
ATOM 796 C CA . LYS A 1 95 ? 8.964 -2.727 -19.432 1.00 69.69 95 LYS A CA 1
ATOM 797 C C . LYS A 1 95 ? 9.790 -3.940 -18.989 1.00 69.69 95 LYS A C 1
ATOM 799 O O . LYS A 1 95 ? 9.398 -4.735 -18.138 1.00 69.69 95 LYS A O 1
ATOM 804 N N . SER A 1 96 ? 11.004 -4.061 -19.533 1.00 61.84 96 SER A N 1
ATOM 805 C CA . SER A 1 96 ? 12.030 -4.962 -18.990 1.00 61.84 96 SER A CA 1
ATOM 806 C C . SER A 1 96 ? 12.694 -4.299 -17.781 1.00 61.84 96 SER A C 1
ATOM 808 O O . SER A 1 96 ? 13.670 -3.566 -17.924 1.00 61.84 96 SER A O 1
ATOM 810 N N . THR A 1 97 ? 12.148 -4.531 -16.592 1.00 61.62 97 THR A N 1
ATOM 811 C CA . THR A 1 97 ? 12.626 -3.960 -15.326 1.00 61.62 97 THR A CA 1
ATOM 812 C C . THR A 1 97 ? 13.818 -4.743 -14.780 1.00 61.62 97 THR A C 1
ATOM 814 O O . THR A 1 97 ? 13.673 -5.886 -14.351 1.00 61.62 97 THR A O 1
ATOM 817 N N . ASN A 1 98 ? 15.006 -4.141 -14.846 1.00 62.00 98 ASN A N 1
ATOM 818 C CA . ASN A 1 98 ? 16.275 -4.722 -14.385 1.00 62.00 98 ASN A CA 1
ATOM 819 C C . ASN A 1 98 ? 17.209 -3.668 -13.764 1.00 62.00 98 ASN A C 1
ATOM 821 O O . ASN A 1 98 ? 18.424 -3.859 -13.738 1.00 62.00 98 ASN A O 1
ATOM 825 N N . ASN A 1 99 ? 16.679 -2.533 -13.296 1.00 76.44 99 ASN A N 1
ATOM 826 C CA . ASN A 1 99 ? 17.519 -1.532 -12.641 1.00 76.44 99 ASN A CA 1
ATOM 827 C C . ASN A 1 99 ? 17.567 -1.763 -11.112 1.00 76.44 99 ASN A C 1
ATOM 829 O O . ASN A 1 99 ? 16.677 -2.371 -10.517 1.00 76.44 99 ASN A O 1
ATOM 833 N N . GLU A 1 100 ? 18.628 -1.278 -10.468 1.00 83.69 100 GLU A N 1
ATOM 834 C CA . GLU A 1 100 ? 18.867 -1.420 -9.021 1.00 83.69 100 GLU A CA 1
ATOM 835 C C . GLU A 1 100 ? 17.718 -0.860 -8.164 1.00 83.69 100 GLU A C 1
ATOM 837 O O . GLU A 1 100 ? 17.400 -1.377 -7.090 1.00 83.69 100 GLU A O 1
ATOM 842 N N . LYS A 1 101 ? 17.053 0.187 -8.654 1.00 84.50 101 LYS A N 1
ATOM 843 C CA . LYS A 1 101 ? 15.931 0.820 -7.968 1.00 84.50 101 LYS A CA 1
ATOM 844 C C . LYS A 1 101 ? 14.691 -0.073 -7.967 1.00 84.50 101 LYS A C 1
ATOM 846 O O . LYS A 1 101 ? 14.023 -0.144 -6.939 1.00 84.50 101 LYS A O 1
ATOM 851 N N . ASP A 1 102 ? 14.422 -0.790 -9.057 1.00 85.25 102 ASP A N 1
ATOM 852 C CA . ASP A 1 102 ? 13.327 -1.761 -9.141 1.00 85.25 102 ASP A CA 1
ATOM 853 C C . ASP A 1 102 ? 13.524 -2.854 -8.083 1.00 85.25 102 ASP A C 1
ATOM 855 O O . ASP A 1 102 ? 12.620 -3.131 -7.300 1.00 85.25 102 ASP A O 1
ATOM 859 N N . GLN A 1 103 ? 14.741 -3.397 -7.986 1.00 88.31 103 GLN A N 1
ATOM 860 C CA . GLN A 1 103 ? 15.096 -4.402 -6.978 1.00 88.31 103 GLN A CA 1
ATOM 861 C C . GLN A 1 103 ? 14.934 -3.865 -5.551 1.00 88.31 103 GLN A C 1
ATOM 863 O O . GLN A 1 103 ? 14.351 -4.524 -4.690 1.00 88.31 103 GLN A O 1
ATOM 868 N N . LYS A 1 104 ? 15.383 -2.631 -5.291 1.00 91.06 104 LYS A N 1
ATOM 869 C CA . LYS A 1 104 ? 15.196 -1.977 -3.989 1.00 91.06 104 LYS A CA 1
ATOM 870 C C . LYS A 1 104 ? 13.716 -1.805 -3.638 1.00 91.06 104 LYS A C 1
ATOM 872 O O . LYS A 1 104 ? 13.338 -2.023 -2.487 1.00 91.06 104 LYS A O 1
ATOM 877 N N . ASN A 1 105 ? 12.889 -1.415 -4.605 1.00 92.50 105 ASN A N 1
ATOM 878 C CA . ASN A 1 105 ? 11.453 -1.258 -4.405 1.00 92.50 105 ASN A CA 1
ATOM 879 C C . ASN A 1 105 ? 10.775 -2.606 -4.128 1.00 92.50 105 ASN A C 1
ATOM 881 O O . ASN A 1 105 ? 10.020 -2.690 -3.164 1.00 92.50 105 ASN A O 1
ATOM 885 N N . ILE A 1 106 ? 11.132 -3.665 -4.864 1.00 93.06 106 ILE A N 1
ATOM 886 C CA . ILE A 1 106 ? 10.630 -5.033 -4.646 1.00 93.06 106 ILE A CA 1
ATOM 887 C C . ILE A 1 106 ? 10.963 -5.523 -3.229 1.00 93.06 106 ILE A C 1
ATOM 889 O O . ILE A 1 106 ? 10.088 -5.992 -2.503 1.00 93.06 106 ILE A O 1
ATOM 893 N N . VAL A 1 107 ? 12.213 -5.359 -2.784 1.00 94.19 107 VAL A N 1
ATOM 894 C CA . VAL A 1 107 ? 12.632 -5.745 -1.423 1.00 94.19 107 VAL A CA 1
ATOM 895 C C . VAL A 1 107 ? 11.881 -4.946 -0.354 1.00 94.19 107 VAL A C 1
ATOM 897 O O . VAL A 1 107 ? 11.487 -5.492 0.680 1.00 94.19 107 VAL A O 1
ATOM 900 N N . ASN A 1 108 ? 11.675 -3.646 -0.578 1.00 95.12 108 ASN A N 1
ATOM 901 C CA . ASN A 1 108 ? 10.911 -2.814 0.348 1.00 95.12 108 ASN A CA 1
ATOM 902 C C . ASN A 1 108 ? 9.430 -3.204 0.381 1.00 95.12 108 ASN A C 1
ATOM 904 O O . ASN A 1 108 ? 8.839 -3.190 1.459 1.00 95.12 108 ASN A O 1
ATOM 908 N N . GLU A 1 109 ? 8.846 -3.583 -0.755 1.00 96.69 109 GLU A N 1
ATOM 909 C CA . GLU A 1 109 ? 7.476 -4.077 -0.820 1.00 96.69 109 GLU A CA 1
ATOM 910 C C . GLU A 1 109 ? 7.316 -5.344 0.020 1.00 96.69 109 GLU A C 1
ATOM 912 O O . GLU A 1 109 ? 6.488 -5.331 0.924 1.00 96.69 109 GLU A O 1
ATOM 917 N N . PHE A 1 110 ? 8.171 -6.365 -0.133 1.00 97.25 110 PHE A N 1
ATOM 918 C CA . PHE A 1 110 ? 8.134 -7.553 0.739 1.00 97.25 110 PHE A CA 1
ATOM 919 C C . PHE A 1 110 ? 8.187 -7.202 2.232 1.00 97.25 110 PHE A C 1
ATOM 921 O O . PHE A 1 110 ? 7.421 -7.742 3.033 1.00 97.25 110 PHE A O 1
ATOM 928 N N . ARG A 1 111 ? 9.062 -6.263 2.622 1.00 97.31 111 ARG A N 1
ATOM 929 C CA . ARG A 1 111 ? 9.140 -5.798 4.015 1.00 97.31 111 ARG A CA 1
ATOM 930 C C . ARG A 1 111 ? 7.814 -5.192 4.475 1.00 97.31 111 ARG A C 1
ATOM 932 O O . ARG A 1 111 ? 7.392 -5.440 5.602 1.00 97.31 111 ARG A O 1
ATOM 939 N N . HIS A 1 112 ? 7.183 -4.378 3.637 1.00 97.75 112 HIS A N 1
ATOM 940 C CA . HIS A 1 112 ? 5.913 -3.743 3.962 1.00 97.75 112 HIS A CA 1
ATOM 941 C C . HIS A 1 112 ? 4.741 -4.728 3.971 1.00 97.75 112 HIS A C 1
ATOM 943 O O . HIS A 1 112 ? 3.899 -4.620 4.858 1.00 97.75 112 HIS A O 1
ATOM 949 N N . LEU A 1 113 ? 4.713 -5.719 3.075 1.00 97.81 113 LEU A N 1
ATOM 950 C CA . LEU A 1 113 ? 3.714 -6.792 3.107 1.00 97.81 113 LEU A CA 1
ATOM 951 C C . LEU A 1 113 ? 3.777 -7.552 4.440 1.00 97.81 113 LEU A C 1
ATOM 953 O O . LEU A 1 113 ? 2.762 -7.662 5.121 1.00 97.81 113 LEU A O 1
ATOM 957 N N . GLY A 1 114 ? 4.978 -7.922 4.903 1.00 96.94 114 GLY A N 1
ATOM 958 C CA . GLY A 1 114 ? 5.140 -8.552 6.219 1.00 96.94 114 GLY A CA 1
ATOM 959 C C . GLY A 1 114 ? 4.727 -7.654 7.397 1.00 96.94 114 GLY A C 1
ATOM 960 O O . GLY A 1 114 ? 4.228 -8.136 8.410 1.00 96.94 114 GLY A O 1
ATOM 961 N N . GLN A 1 115 ? 4.883 -6.330 7.282 1.00 96.94 115 GLN A N 1
ATOM 962 C CA . GLN A 1 115 ? 4.361 -5.398 8.290 1.00 96.94 115 GLN A CA 1
ATOM 963 C C . GLN A 1 115 ? 2.831 -5.358 8.302 1.00 96.94 115 GLN A C 1
ATOM 965 O O . GLN A 1 115 ? 2.246 -5.245 9.377 1.00 96.94 115 GLN A O 1
ATOM 970 N N . ILE A 1 116 ? 2.191 -5.447 7.135 1.00 97.56 116 ILE A N 1
ATOM 971 C CA . ILE A 1 116 ? 0.732 -5.496 7.036 1.00 97.56 116 ILE A CA 1
ATOM 972 C C . ILE A 1 116 ? 0.201 -6.816 7.599 1.00 97.56 116 ILE A C 1
ATOM 974 O O . ILE A 1 116 ? -0.797 -6.784 8.311 1.00 97.56 116 ILE A O 1
ATOM 978 N N . ASP A 1 117 ? 0.878 -7.944 7.381 1.00 95.81 117 ASP A N 1
ATOM 979 C CA . ASP A 1 117 ? 0.501 -9.214 8.021 1.00 95.81 117 ASP A CA 1
ATOM 980 C C . ASP A 1 117 ? 0.511 -9.103 9.556 1.00 95.81 117 ASP A C 1
ATOM 982 O O . ASP A 1 117 ? -0.410 -9.572 10.225 1.00 95.81 117 ASP A O 1
ATOM 986 N N . ILE A 1 118 ? 1.502 -8.413 10.134 1.00 95.12 118 ILE A N 1
ATOM 987 C CA . ILE A 1 118 ? 1.526 -8.129 11.579 1.00 95.12 118 ILE A CA 1
ATOM 988 C C . ILE A 1 118 ? 0.339 -7.242 11.981 1.00 95.12 118 ILE A C 1
ATOM 990 O O . ILE A 1 118 ? -0.299 -7.502 12.998 1.00 95.12 118 ILE A O 1
ATOM 994 N N . MET A 1 119 ? 0.029 -6.197 11.205 1.00 95.31 119 MET A N 1
ATOM 995 C CA . MET A 1 119 ? -1.131 -5.334 11.470 1.00 95.31 119 MET A CA 1
ATOM 996 C C . MET A 1 119 ? -2.437 -6.133 11.446 1.00 95.31 119 MET A C 1
ATOM 998 O O . MET A 1 119 ? -3.226 -6.011 12.376 1.00 95.31 119 MET A O 1
ATOM 1002 N N . LEU A 1 120 ? -2.632 -6.987 10.439 1.00 93.94 120 LEU A N 1
ATOM 1003 C CA . LEU A 1 120 ? -3.773 -7.895 10.329 1.00 93.94 120 LEU A CA 1
ATOM 1004 C C . LEU A 1 120 ? -3.891 -8.803 11.550 1.00 93.94 120 LEU A C 1
ATOM 1006 O O . LEU A 1 120 ? -4.941 -8.843 12.186 1.00 93.94 120 LEU A O 1
ATOM 1010 N N . HIS A 1 121 ? -2.792 -9.442 11.946 1.00 92.50 121 HIS A N 1
ATOM 1011 C CA . HIS A 1 121 ? -2.768 -10.291 13.131 1.00 92.50 121 HIS A CA 1
ATOM 1012 C C . HIS A 1 121 ? -3.175 -9.528 14.405 1.00 92.50 121 HIS A C 1
ATOM 1014 O O . HIS A 1 121 ? -3.878 -10.067 15.259 1.00 92.50 121 HIS A O 1
ATOM 1020 N N . LEU A 1 122 ? -2.770 -8.261 14.540 1.00 91.88 122 LEU A N 1
ATOM 1021 C CA . LEU A 1 122 ? -3.164 -7.411 15.669 1.00 91.88 122 LEU A CA 1
ATOM 1022 C C . LEU A 1 122 ? -4.646 -7.014 15.639 1.00 91.88 122 LEU A C 1
ATOM 1024 O O . LEU A 1 122 ? -5.218 -6.802 16.708 1.00 91.88 122 LEU A O 1
ATOM 1028 N N . ILE A 1 123 ? -5.251 -6.888 14.454 1.00 91.06 123 ILE A N 1
ATOM 1029 C CA . ILE A 1 123 ? -6.696 -6.661 14.301 1.00 91.06 123 ILE A CA 1
ATOM 1030 C C . ILE A 1 123 ? -7.445 -7.921 14.746 1.00 91.06 123 ILE A C 1
ATOM 1032 O O . ILE A 1 123 ? -8.273 -7.849 15.653 1.00 91.06 123 ILE A O 1
ATOM 1036 N N . GLU A 1 124 ? -7.100 -9.073 14.168 1.00 87.69 124 GLU A N 1
ATOM 1037 C CA . GLU A 1 124 ? -7.773 -10.360 14.393 1.00 87.69 124 GLU A CA 1
ATOM 1038 C C . GLU A 1 124 ? -7.724 -10.815 15.857 1.00 87.69 124 GLU A C 1
ATOM 1040 O O . GLU A 1 124 ? -8.686 -11.389 16.360 1.00 87.69 124 GLU A O 1
ATOM 1045 N N . ASN A 1 125 ? -6.621 -10.530 16.557 1.00 83.88 125 ASN A N 1
ATOM 1046 C CA . ASN A 1 125 ? -6.416 -10.920 17.956 1.00 83.88 125 ASN A CA 1
ATOM 1047 C C . ASN A 1 125 ? -6.691 -9.783 18.949 1.00 83.88 125 ASN A C 1
ATOM 1049 O O . ASN A 1 125 ? -6.290 -9.853 20.112 1.00 83.88 125 ASN A O 1
ATOM 1053 N N . SER A 1 126 ? -7.337 -8.698 18.515 1.00 74.56 126 SER A N 1
ATOM 1054 C CA . SER A 1 126 ? -7.767 -7.655 19.442 1.00 74.56 126 SER A CA 1
ATOM 1055 C C . SER A 1 126 ? -9.104 -8.027 20.093 1.00 74.56 126 SER A C 1
ATOM 1057 O O . SER A 1 126 ? -10.156 -7.920 19.478 1.00 74.56 126 SER A O 1
ATOM 1059 N N . ASP A 1 127 ? -9.073 -8.389 21.383 1.00 55.06 127 ASP A N 1
ATOM 1060 C CA . ASP A 1 127 ? -10.256 -8.718 22.216 1.00 55.06 127 ASP A CA 1
ATOM 1061 C C . ASP A 1 127 ? -11.308 -7.586 22.321 1.00 55.06 127 ASP A C 1
ATOM 1063 O O . ASP A 1 127 ? -12.373 -7.735 22.929 1.00 55.06 127 ASP A O 1
ATOM 1067 N N . HIS A 1 128 ? -11.023 -6.417 21.746 1.00 51.75 128 HIS A N 1
ATOM 1068 C CA . HIS A 1 128 ? -11.923 -5.279 21.670 1.00 51.75 128 HIS A CA 1
ATOM 1069 C C . HIS A 1 128 ? -11.939 -4.750 20.235 1.00 51.75 128 HIS A C 1
ATOM 1071 O O . HIS A 1 128 ? -10.862 -4.415 19.733 1.00 51.75 128 HIS A O 1
ATOM 1077 N N . PRO A 1 129 ? -13.121 -4.586 19.602 1.00 54.34 129 PRO A N 1
ATOM 1078 C CA . PRO A 1 129 ? -13.205 -3.979 18.280 1.00 54.34 129 PRO A CA 1
ATOM 1079 C C . PRO A 1 129 ? -12.494 -2.624 18.310 1.00 54.34 129 PRO A C 1
ATOM 1081 O O . PRO A 1 129 ? -12.700 -1.831 19.236 1.00 54.34 129 PRO A O 1
ATOM 1084 N N . LEU A 1 130 ? -11.635 -2.363 17.318 1.00 56.00 130 LEU A N 1
ATOM 1085 C CA . LEU A 1 130 ? -10.746 -1.188 17.260 1.00 56.00 130 LEU A CA 1
ATOM 1086 C C . LEU A 1 130 ? -11.478 0.153 17.439 1.00 56.00 130 LEU A C 1
ATOM 1088 O O . LEU A 1 130 ? -10.869 1.133 17.869 1.00 56.00 130 LEU A O 1
ATOM 1092 N N . ILE A 1 131 ? -12.792 0.168 17.198 1.00 50.38 131 ILE A N 1
ATOM 1093 C CA . ILE A 1 131 ? -13.738 1.255 17.490 1.00 50.38 131 ILE A CA 1
ATOM 1094 C C . ILE A 1 131 ? -13.603 1.766 18.941 1.00 50.38 131 ILE A C 1
ATOM 1096 O O . ILE A 1 131 ? -13.733 2.961 19.186 1.00 50.38 131 ILE A O 1
ATOM 1100 N N . ASN A 1 132 ? -13.260 0.902 19.903 1.00 46.81 132 ASN A N 1
ATOM 1101 C CA . ASN A 1 132 ? -13.109 1.274 21.315 1.00 46.81 132 ASN A CA 1
ATOM 1102 C C . ASN A 1 132 ? -11.705 1.792 21.683 1.00 46.81 132 ASN A C 1
ATOM 1104 O O . ASN A 1 132 ? -11.510 2.316 22.781 1.00 46.81 132 ASN A O 1
ATOM 1108 N N . ARG A 1 133 ? -10.706 1.658 20.799 1.00 51.97 133 ARG A N 1
ATOM 1109 C CA . ARG A 1 133 ? -9.312 2.067 21.070 1.00 51.97 133 ARG A CA 1
ATOM 1110 C C . ARG A 1 133 ? -9.010 3.511 20.664 1.00 51.97 133 ARG A C 1
ATOM 1112 O O . ARG A 1 133 ? -8.071 4.107 21.189 1.00 51.97 133 ARG A O 1
ATOM 1119 N N . THR A 1 134 ? -9.817 4.108 19.790 1.00 49.38 134 THR A N 1
ATOM 1120 C CA . THR A 1 134 ? -9.635 5.493 19.315 1.00 49.38 134 THR A CA 1
ATOM 1121 C C . THR A 1 134 ? -10.020 6.558 20.353 1.00 49.38 134 THR A C 1
ATOM 1123 O O . THR A 1 134 ? -9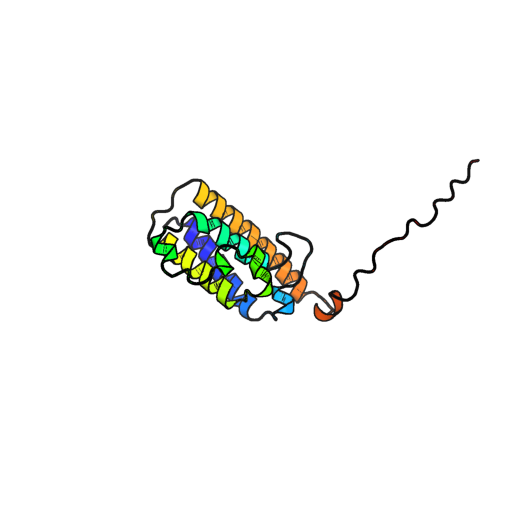.649 7.719 20.197 1.00 49.38 134 THR A O 1
ATOM 1126 N N . GLY A 1 135 ? -10.692 6.183 21.450 1.00 43.53 135 GLY A N 1
ATOM 1127 C CA . GLY A 1 135 ? -11.206 7.119 22.459 1.00 43.53 135 GLY A CA 1
ATOM 1128 C C . GLY A 1 135 ? -10.269 7.483 23.618 1.00 43.53 135 GLY A C 1
ATOM 1129 O O . GLY A 1 135 ? -10.638 8.325 24.433 1.00 43.53 135 GLY A O 1
ATOM 1130 N N . ARG A 1 136 ? -9.079 6.875 23.752 1.00 43.34 136 ARG A N 1
ATOM 1131 C CA . ARG A 1 136 ? -8.290 7.018 24.993 1.00 43.34 136 ARG A CA 1
ATOM 1132 C C . ARG A 1 136 ? -6.789 7.204 24.774 1.00 43.34 136 ARG A C 1
ATOM 1134 O O . ARG A 1 136 ? -5.967 6.410 25.213 1.00 43.34 136 ARG A O 1
ATOM 1141 N N . ARG 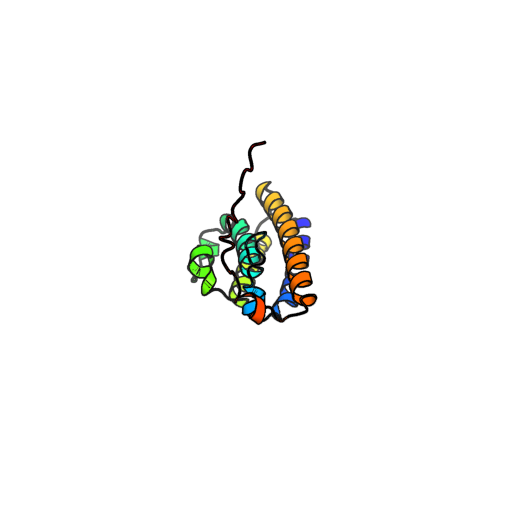A 1 137 ? -6.411 8.323 24.154 1.00 44.72 137 ARG A N 1
ATOM 1142 C CA . ARG A 1 137 ? -5.122 8.964 24.464 1.00 44.72 137 ARG A CA 1
ATOM 1143 C C . ARG A 1 137 ? -5.347 9.987 25.577 1.00 44.72 137 ARG A C 1
ATOM 1145 O O . ARG A 1 137 ? -5.395 11.187 25.325 1.00 44.72 137 ARG A O 1
ATOM 1152 N N . GLU A 1 138 ? -5.486 9.512 26.813 1.00 43.62 138 GLU A N 1
ATOM 1153 C CA . GLU A 1 138 ? -5.187 10.369 27.962 1.00 43.62 138 GLU A CA 1
ATOM 1154 C C . GLU A 1 138 ? -3.693 10.708 27.874 1.00 43.62 138 GLU A C 1
ATOM 1156 O O . GLU A 1 138 ? -2.830 9.828 27.856 1.00 43.62 138 GLU A O 1
ATOM 1161 N N . LYS A 1 139 ? -3.385 11.999 27.717 1.00 42.25 139 LYS A N 1
ATOM 1162 C CA . LYS A 1 139 ? -2.017 12.505 27.821 1.00 42.25 139 LYS A CA 1
ATOM 1163 C C . LYS A 1 139 ? -1.492 12.087 29.191 1.00 42.25 139 LYS A C 1
ATOM 1165 O O . LYS A 1 139 ? -1.976 12.588 30.200 1.00 42.25 139 LYS A O 1
ATOM 1170 N N . VAL A 1 140 ? -0.487 11.216 29.229 1.00 42.50 140 VAL A N 1
ATOM 1171 C CA . VAL A 1 140 ? 0.299 10.976 30.443 1.00 42.50 140 VAL A CA 1
ATOM 1172 C C . VAL A 1 140 ? 1.114 12.242 30.715 1.00 42.50 140 VAL A C 1
ATOM 1174 O O . VAL A 1 140 ? 2.273 12.372 30.335 1.00 42.50 140 VAL A O 1
ATOM 1177 N N . THR A 1 141 ? 0.473 13.232 31.327 1.00 49.97 141 THR A N 1
ATOM 1178 C CA . THR A 1 141 ? 1.129 14.314 32.055 1.00 49.97 141 THR A CA 1
ATOM 1179 C C . THR A 1 141 ? 1.079 13.968 33.531 1.00 49.97 141 THR A C 1
ATOM 1181 O O . THR A 1 141 ? 0.342 14.577 34.294 1.00 49.97 141 THR A O 1
ATOM 1184 N N . GLU A 1 142 ? 1.883 12.994 33.943 1.00 41.22 142 GLU A N 1
ATOM 1185 C CA . GLU A 1 142 ? 2.228 12.813 35.349 1.00 41.22 142 GLU A CA 1
ATOM 1186 C C . GLU A 1 142 ? 3.748 12.832 35.488 1.00 41.22 142 GLU A C 1
ATOM 1188 O O . GLU A 1 142 ? 4.426 11.815 35.587 1.00 41.22 142 GLU A O 1
ATOM 1193 N N . ARG A 1 143 ? 4.303 14.049 35.548 1.00 45.06 143 ARG A N 1
ATOM 1194 C CA . ARG A 1 143 ? 5.481 14.284 36.387 1.00 45.06 143 ARG A CA 1
ATOM 1195 C C . ARG A 1 143 ? 5.008 14.197 37.840 1.00 45.06 143 ARG A C 1
ATOM 1197 O O . ARG A 1 143 ? 4.811 15.219 38.490 1.00 45.06 143 ARG A O 1
ATOM 1204 N N . GLN A 1 144 ? 4.768 12.984 38.332 1.00 42.66 144 GLN A N 1
ATOM 1205 C CA . GLN A 1 144 ? 4.566 12.749 39.756 1.00 42.66 144 GLN A CA 1
ATOM 1206 C C . GLN A 1 144 ? 5.895 13.010 40.476 1.00 42.66 144 GLN A C 1
ATOM 1208 O O . GLN A 1 144 ? 6.819 12.205 40.446 1.00 42.66 144 GLN A O 1
ATOM 1213 N N . ASN A 1 145 ? 6.000 14.209 41.049 1.00 45.41 145 ASN A N 1
ATOM 1214 C CA . ASN A 1 145 ? 6.655 14.527 42.317 1.00 45.41 145 ASN A CA 1
ATOM 1215 C C . ASN A 1 145 ? 7.704 13.512 42.817 1.00 45.41 145 ASN A C 1
ATOM 1217 O O . ASN A 1 145 ? 7.477 12.810 43.803 1.00 45.41 145 ASN A O 1
ATOM 1221 N N . MET A 1 146 ? 8.904 13.513 42.228 1.00 41.84 146 MET A N 1
ATOM 1222 C CA . MET A 1 146 ? 10.081 13.013 42.940 1.00 41.84 146 MET A CA 1
ATOM 1223 C C . MET A 1 146 ? 10.439 14.011 44.047 1.00 41.84 146 MET A C 1
ATOM 1225 O O . MET A 1 146 ? 11.174 14.975 43.830 1.00 41.84 146 MET A O 1
ATOM 1229 N N . ARG A 1 147 ? 9.900 13.792 45.252 1.00 43.81 147 ARG A N 1
ATOM 1230 C CA . ARG A 1 147 ? 10.464 14.360 46.482 1.00 43.81 147 ARG A CA 1
ATOM 1231 C C . ARG A 1 147 ? 11.855 13.755 46.667 1.00 43.81 147 ARG A C 1
ATOM 1233 O O . ARG A 1 147 ? 11.989 12.609 47.079 1.00 43.81 147 ARG A O 1
ATOM 1240 N N . ILE A 1 148 ? 12.885 14.532 46.350 1.00 47.53 148 ILE A N 1
ATOM 1241 C CA . ILE A 1 148 ? 14.258 14.237 46.760 1.00 47.53 148 ILE A CA 1
ATOM 1242 C C . ILE A 1 148 ? 14.332 14.522 48.261 1.00 47.53 148 ILE A C 1
ATOM 1244 O O . ILE A 1 148 ? 14.455 15.674 48.678 1.00 47.53 148 ILE A O 1
ATOM 1248 N N . THR A 1 149 ? 14.227 13.481 49.080 1.00 44.38 149 THR A N 1
ATOM 1249 C CA . THR A 1 149 ? 14.602 13.554 50.493 1.00 44.38 149 THR A CA 1
ATOM 1250 C C . THR A 1 149 ? 16.128 13.501 50.548 1.00 44.38 149 THR A C 1
ATOM 1252 O O . THR A 1 149 ? 16.721 12.472 50.232 1.00 44.38 149 THR A O 1
ATOM 1255 N N . ARG A 1 150 ? 16.778 14.624 50.874 1.00 44.31 150 ARG A N 1
ATOM 1256 C CA . ARG A 1 150 ? 18.204 14.626 51.229 1.00 44.31 150 ARG A CA 1
ATOM 1257 C C . ARG A 1 150 ? 18.337 14.054 52.643 1.00 44.31 150 ARG A C 1
ATOM 1259 O O . ARG A 1 150 ? 17.657 14.544 53.543 1.00 44.31 150 ARG A O 1
ATOM 1266 N N . LEU A 1 151 ? 19.156 13.012 52.781 1.00 49.75 151 LEU A N 1
ATOM 1267 C CA . LEU A 1 151 ? 19.743 12.574 54.050 1.00 49.75 151 LEU A CA 1
ATOM 1268 C C . LEU A 1 151 ? 20.908 13.497 54.417 1.00 49.75 151 LEU A C 1
ATOM 1270 O O . LEU A 1 151 ? 21.575 13.981 53.471 1.00 49.75 151 LEU A O 1
#

Radius of gyration: 19.8 Å; chains: 1; bounding box: 34×28×75 Å

Secondary structure (DSSP, 8-state):
--HHHHHHHHHHHHHHHHHTTS-HHHHT---SSTTSSHHHHHHHHHHHTGGG--TTGGGG---HHHHTTTTSTTT--HHHHHHHHHHHHHHHHHS---SHHHHHHHHHHHHHHHHHHHHHHHHHT-SS-GGGTTT----------------

Sequence (151 aa):
MTNEYLWVRNEREQLLSKLQHLSESEFNYNFGFSQGSIKSTLLSIAHAYQEQFEQTDYQNLHDSSLKDYKKHLDTLNFDDVVEYFNRVNNVFASKSTNNEKDQKNIVNEFRHLGQIDIMLHLIENSDHPLINRTGRREKVTERQNMRITRL

Foldseek 3Di:
DPPLVVVLLVLVVVLLVVVVPDDPCLQQQQPPDDLRGVLSLLLVLLQLLVVLQDVVLCVPCPDPCSVPVVVVVVVDDSVNSVVSVVSSVVSVVVDPDDDPSVVVSSVVSVVSSVVVVVSVVCCVPPPDHCVVVVPDPPPPPDPPDPPPDDD

pLDDT: mean 79.61, std 18.54, range [41.22, 97.88]

Organism: NCBI:txid198484